Protein AF-A0A7S4H1G0-F1 (afdb_monomer_lite)

Foldseek 3Di:
DWDWDFPDDWFEAECCVCQVVDPDGQQCCPPDPVNVVVVVVVQVVCVVPTQWYWTQHPVPRDIDTDGDDPDPVNPNGIPGPDDDDQQRDDDPNRGSQRCCCPVVVDHDDD

Secondary structure (DSSP, 8-state):
-EEE--SSPPPEEEHHHHGGGSSS-HHHHTS-TTTHHHHHHHHHHHHTT-SEEEEE-TTT-SEEEEE--SSTT-TTTS-EEEE--TTT-EETTEEHHHHHHHHS------

Sequence (110 aa):
MAEITTERPLKVFDLTRLGPHLRQPVGDLMAPKATYPLTQELATEMAQHADGVEYLSRHTGKPCLALWSDKVDGDGILPTASVTPLSQYEHRGRTARQILRADCNIRIAG

Structure (mmCIF, N/CA/C/O backbone):
data_AF-A0A7S4H1G0-F1
#
_entry.id   AF-A0A7S4H1G0-F1
#
loop_
_atom_site.group_PDB
_atom_site.id
_atom_site.type_symbol
_atom_site.label_atom_id
_atom_site.label_alt_id
_atom_site.label_comp_id
_atom_site.label_asym_id
_atom_site.label_entity_id
_atom_site.label_seq_id
_atom_site.pdbx_PDB_ins_code
_atom_site.Cartn_x
_atom_site.Cartn_y
_atom_site.Cartn_z
_atom_site.occupancy
_atom_site.B_iso_or_equiv
_atom_site.auth_seq_id
_atom_site.auth_comp_id
_atom_site.auth_asym_id
_atom_site.auth_atom_id
_atom_site.pdbx_PDB_model_num
ATOM 1 N N . MET A 1 1 ? -6.187 1.112 14.925 1.00 81.06 1 MET A N 1
ATOM 2 C CA . MET A 1 1 ? -6.701 0.781 13.584 1.00 81.06 1 MET A CA 1
ATOM 3 C C . MET A 1 1 ? -7.297 2.043 13.011 1.00 81.06 1 MET A C 1
ATOM 5 O O . MET A 1 1 ? -8.016 2.710 13.744 1.00 81.06 1 MET A O 1
ATOM 9 N N . ALA A 1 2 ? -6.950 2.390 11.778 1.00 82.25 2 ALA A N 1
ATOM 10 C CA . ALA A 1 2 ? -7.584 3.494 11.073 1.00 82.25 2 ALA A CA 1
ATOM 11 C C . ALA A 1 2 ? -8.480 2.908 9.985 1.00 82.25 2 ALA A C 1
ATOM 13 O O . ALA A 1 2 ? -8.053 2.013 9.252 1.00 82.25 2 ALA A O 1
ATOM 14 N N . GLU A 1 3 ? -9.706 3.397 9.909 1.00 82.94 3 GLU A N 1
ATOM 15 C CA . GLU A 1 3 ? -10.562 3.198 8.751 1.00 82.94 3 GLU A CA 1
ATOM 16 C C . GLU A 1 3 ? -10.444 4.444 7.886 1.00 82.94 3 GLU A C 1
ATOM 18 O O . GLU A 1 3 ? -10.527 5.569 8.379 1.00 82.94 3 GLU A O 1
ATOM 23 N N . ILE A 1 4 ? -10.210 4.233 6.600 1.00 83.94 4 ILE A N 1
ATOM 24 C CA . ILE A 1 4 ? -10.042 5.289 5.608 1.00 83.94 4 ILE A CA 1
ATOM 25 C C . ILE A 1 4 ? -11.135 5.150 4.559 1.00 83.94 4 ILE A C 1
ATOM 27 O O . ILE A 1 4 ? -11.534 4.039 4.203 1.00 83.94 4 ILE A O 1
ATOM 31 N N . THR A 1 5 ? -11.605 6.279 4.053 1.00 84.06 5 THR A N 1
ATOM 32 C CA . THR A 1 5 ? -12.572 6.336 2.953 1.00 84.06 5 THR A CA 1
ATOM 33 C C . THR A 1 5 ? -12.004 7.176 1.830 1.00 84.06 5 THR A C 1
ATOM 35 O O . THR A 1 5 ? -11.262 8.116 2.079 1.00 84.06 5 THR A O 1
ATOM 38 N N . THR A 1 6 ? -12.354 6.858 0.590 1.00 84.56 6 THR A N 1
ATOM 39 C CA . THR A 1 6 ? -11.942 7.650 -0.571 1.00 84.56 6 THR A CA 1
ATOM 40 C C . THR A 1 6 ? -12.913 8.812 -0.782 1.00 84.56 6 THR A C 1
ATOM 42 O O . THR A 1 6 ? -14.115 8.575 -0.894 1.00 84.56 6 THR A O 1
ATOM 45 N N . GLU A 1 7 ? -12.421 10.046 -0.901 1.00 82.31 7 GLU A N 1
ATOM 46 C CA . GLU A 1 7 ? -13.268 11.222 -1.213 1.00 82.31 7 GLU A CA 1
ATOM 47 C C . GLU A 1 7 ? -13.789 11.216 -2.650 1.00 82.31 7 GLU A C 1
ATOM 49 O O . GLU A 1 7 ? -14.810 11.822 -2.969 1.00 82.31 7 GLU A O 1
ATOM 54 N N . ARG A 1 8 ? -13.074 10.515 -3.528 1.00 86.69 8 ARG A N 1
ATOM 55 C CA . ARG A 1 8 ? -13.368 10.380 -4.952 1.00 86.69 8 ARG A CA 1
ATOM 56 C C . ARG A 1 8 ? -12.928 9.005 -5.453 1.00 86.69 8 ARG A C 1
ATOM 58 O O . ARG A 1 8 ? -12.106 8.363 -4.800 1.00 86.69 8 ARG A O 1
ATOM 65 N N . PRO A 1 9 ? -13.406 8.558 -6.626 1.00 89.69 9 PRO A N 1
ATOM 66 C CA . PRO A 1 9 ? -12.838 7.389 -7.284 1.00 89.69 9 PRO A CA 1
ATOM 67 C C . PRO A 1 9 ? -11.325 7.551 -7.482 1.00 89.69 9 PRO A C 1
ATOM 69 O O . PRO A 1 9 ? -10.862 8.610 -7.919 1.00 89.69 9 PRO A O 1
ATOM 72 N N . LEU A 1 10 ? -10.576 6.496 -7.160 1.00 90.44 10 LEU A N 1
ATOM 73 C CA . LEU A 1 10 ? -9.130 6.438 -7.349 1.00 90.44 10 LEU A CA 1
ATOM 74 C C . LEU A 1 10 ? -8.804 5.680 -8.634 1.00 90.44 10 LEU A C 1
ATOM 76 O O . LEU A 1 10 ? -9.323 4.589 -8.878 1.00 90.44 10 LEU A O 1
ATOM 80 N N . LYS A 1 11 ? -7.916 6.246 -9.443 1.00 93.81 11 LYS A N 1
ATOM 81 C CA . LYS A 1 11 ? -7.316 5.577 -10.591 1.00 93.81 11 LYS A CA 1
ATOM 82 C C . LYS A 1 11 ? -5.978 5.001 -10.159 1.00 93.81 11 LYS A C 1
ATOM 84 O O . LYS A 1 11 ? -5.127 5.735 -9.682 1.00 93.81 11 LYS A O 1
ATOM 89 N N . VAL A 1 12 ? -5.763 3.706 -10.351 1.00 94.00 12 VAL A N 1
ATOM 90 C CA . VAL A 1 12 ? -4.507 3.047 -9.970 1.00 94.00 12 VAL A CA 1
ATOM 91 C C . VAL A 1 12 ? -3.959 2.230 -11.127 1.00 94.00 12 VAL A C 1
ATOM 93 O O . VAL A 1 12 ? -4.724 1.673 -11.917 1.00 94.00 12 VAL A O 1
ATOM 96 N N . PHE A 1 13 ? -2.635 2.159 -11.239 1.00 93.50 13 PHE A N 1
ATOM 97 C CA . PHE A 1 13 ? -1.990 1.227 -12.159 1.00 93.50 13 PHE A CA 1
ATOM 98 C C . PHE A 1 13 ? -1.827 -0.142 -11.509 1.00 93.50 13 PHE A C 1
ATOM 100 O O . PHE A 1 13 ? -1.318 -0.257 -10.399 1.00 93.50 13 PHE A O 1
ATOM 107 N N . ASP A 1 14 ? -2.195 -1.186 -12.240 1.00 91.88 14 ASP A N 1
ATOM 108 C CA . ASP A 1 14 ? -1.877 -2.566 -11.889 1.00 91.88 14 ASP A CA 1
ATOM 109 C C . ASP A 1 14 ? -0.445 -2.881 -12.350 1.00 91.88 14 ASP A C 1
ATOM 111 O O . ASP A 1 14 ? -0.190 -3.103 -13.540 1.00 91.88 14 ASP A O 1
ATOM 115 N N . LEU A 1 15 ? 0.508 -2.895 -11.410 1.00 89.44 15 LEU A N 1
ATOM 116 C CA . LEU A 1 15 ? 1.915 -3.144 -11.730 1.00 89.44 15 LEU A CA 1
ATOM 117 C C . LEU A 1 15 ? 2.166 -4.565 -12.232 1.00 89.44 15 LEU A C 1
ATOM 119 O O . LEU A 1 15 ? 3.162 -4.789 -12.921 1.00 89.44 15 LEU A O 1
ATOM 123 N N . THR A 1 16 ? 1.273 -5.522 -11.966 1.00 86.38 16 THR A N 1
ATOM 12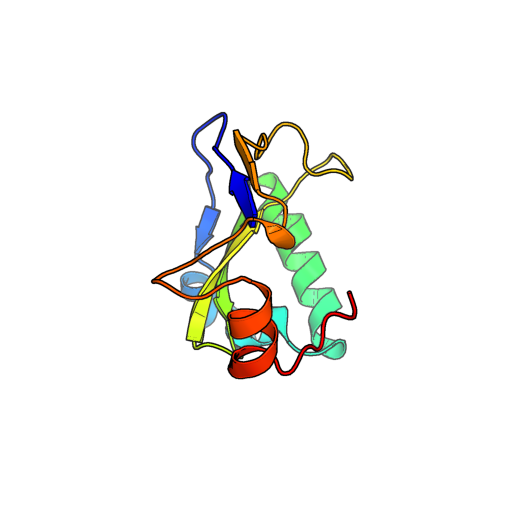4 C CA . THR A 1 16 ? 1.433 -6.884 -12.494 1.00 86.38 16 THR A CA 1
ATOM 125 C C . THR A 1 16 ? 1.358 -6.906 -14.020 1.00 86.38 16 THR A C 1
ATOM 127 O O . THR A 1 16 ? 2.074 -7.677 -14.660 1.00 86.38 16 THR A O 1
ATOM 130 N N . ARG A 1 17 ? 0.595 -5.980 -14.617 1.00 88.94 17 ARG A N 1
ATOM 131 C CA . ARG A 1 17 ? 0.503 -5.800 -16.075 1.00 88.94 17 ARG A CA 1
ATOM 132 C C . ARG A 1 17 ? 1.737 -5.154 -16.686 1.00 88.94 17 ARG A C 1
ATOM 134 O O . ARG A 1 17 ? 1.992 -5.361 -17.867 1.00 88.94 17 ARG A O 1
ATOM 141 N N . LEU A 1 18 ? 2.509 -4.399 -15.904 1.00 83.19 18 LEU A N 1
ATOM 142 C CA . LEU A 1 18 ? 3.778 -3.831 -1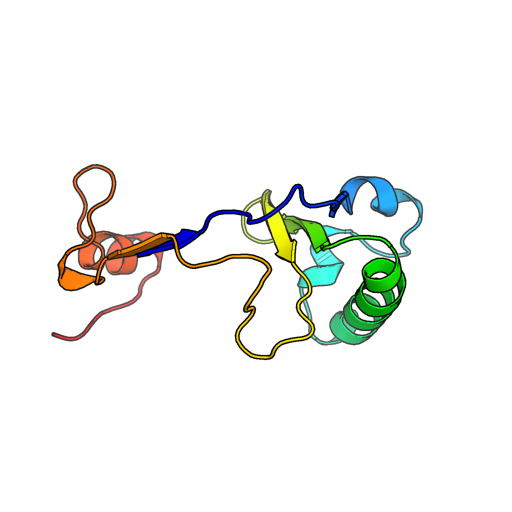6.363 1.00 83.19 18 LEU A CA 1
ATOM 143 C C . LEU A 1 18 ? 4.917 -4.852 -16.320 1.00 83.19 18 LEU A C 1
ATOM 145 O O . LEU A 1 18 ? 5.910 -4.670 -17.017 1.00 83.19 18 LEU A O 1
ATOM 149 N N . GLY A 1 19 ? 4.765 -5.945 -15.565 1.00 83.19 19 GLY A N 1
ATOM 150 C CA . GLY A 1 19 ? 5.782 -6.986 -15.390 1.00 83.19 19 GLY A CA 1
ATOM 151 C C . GLY A 1 19 ? 6.502 -7.430 -16.671 1.00 83.19 19 GLY A C 1
ATOM 152 O O . GLY A 1 19 ? 7.730 -7.425 -16.667 1.00 83.19 19 GL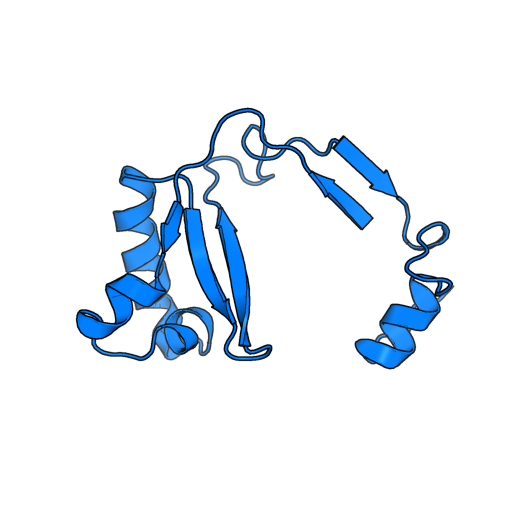Y A O 1
ATOM 153 N N . PRO A 1 20 ? 5.802 -7.740 -17.782 1.00 85.56 20 PRO A N 1
ATOM 154 C CA . PRO A 1 20 ? 6.441 -8.134 -19.044 1.00 85.56 20 PRO A CA 1
ATOM 155 C C . PRO A 1 20 ? 7.348 -7.065 -19.674 1.00 85.56 20 PRO A C 1
ATOM 157 O O . PRO A 1 20 ? 8.202 -7.388 -20.496 1.00 85.56 20 PRO A O 1
ATOM 160 N N . HIS A 1 21 ? 7.152 -5.796 -19.318 1.00 86.12 21 HIS A N 1
ATOM 161 C CA . HIS A 1 21 ? 7.887 -4.651 -19.857 1.00 86.12 21 HIS A CA 1
ATOM 162 C C . HIS A 1 21 ? 8.997 -4.167 -18.922 1.00 86.12 21 HIS A C 1
ATOM 164 O O . HIS A 1 21 ? 9.841 -3.360 -19.315 1.00 86.12 21 HIS A O 1
ATOM 170 N N . LEU A 1 22 ? 9.013 -4.659 -17.685 1.00 81.69 22 LEU A N 1
ATOM 171 C CA . LEU A 1 22 ? 10.028 -4.326 -16.705 1.00 81.69 22 LEU A CA 1
ATOM 172 C C . LEU A 1 22 ? 11.216 -5.275 -16.843 1.00 81.69 22 LEU A C 1
ATOM 174 O O . LEU A 1 22 ? 11.074 -6.478 -17.040 1.00 81.69 22 LEU A O 1
ATOM 178 N N . ARG A 1 23 ? 12.424 -4.741 -16.660 1.00 83.06 23 ARG A N 1
ATOM 179 C CA . ARG A 1 23 ? 13.664 -5.540 -16.646 1.00 83.06 23 ARG A CA 1
ATOM 180 C C . ARG A 1 23 ? 13.851 -6.341 -15.349 1.00 83.06 23 ARG A C 1
ATOM 182 O O . ARG A 1 23 ? 14.933 -6.864 -15.107 1.00 83.06 23 ARG A O 1
ATOM 189 N N . GLN A 1 24 ? 12.826 -6.399 -14.501 1.00 82.00 24 GLN A N 1
ATOM 190 C CA . GLN A 1 24 ? 12.868 -7.026 -13.188 1.00 82.00 24 GLN A CA 1
ATOM 191 C C . GLN A 1 24 ? 11.481 -7.488 -12.722 1.00 82.00 24 GLN A C 1
ATOM 193 O O . GLN A 1 24 ? 10.474 -6.942 -13.181 1.00 82.00 24 GLN A O 1
ATOM 198 N N . PRO A 1 25 ? 11.408 -8.446 -11.779 1.00 83.56 25 PRO A N 1
ATOM 199 C CA . PRO A 1 25 ? 10.142 -8.879 -11.201 1.00 83.56 25 PRO A CA 1
ATOM 200 C C . PRO A 1 25 ? 9.400 -7.730 -10.506 1.00 83.56 25 PRO A C 1
ATOM 202 O O . PRO A 1 25 ? 9.989 -6.957 -9.756 1.00 83.56 25 PRO A O 1
ATOM 205 N N . VAL A 1 26 ? 8.079 -7.662 -10.682 1.00 80.31 26 VAL A N 1
ATOM 206 C CA . VAL A 1 26 ? 7.222 -6.631 -10.059 1.00 80.31 26 VAL A CA 1
ATOM 207 C C . VAL A 1 26 ? 7.339 -6.638 -8.534 1.00 80.31 26 VAL A C 1
ATOM 209 O O . VAL A 1 26 ? 7.424 -5.582 -7.915 1.00 80.31 26 VAL A O 1
ATOM 212 N N . GLY A 1 27 ? 7.412 -7.824 -7.921 1.00 76.69 27 GLY A N 1
ATOM 213 C CA . GLY A 1 27 ? 7.607 -7.957 -6.473 1.00 76.69 27 GLY A CA 1
ATOM 214 C C . GLY A 1 27 ? 8.945 -7.394 -5.973 1.00 76.69 27 GLY A C 1
ATOM 215 O O . GLY A 1 27 ? 9.088 -7.130 -4.780 1.00 76.69 27 GLY A O 1
ATOM 216 N N . ASP A 1 28 ? 9.908 -7.171 -6.871 1.00 80.31 28 ASP A N 1
ATOM 217 C CA . ASP A 1 28 ? 11.245 -6.683 -6.536 1.00 80.31 28 ASP A CA 1
ATOM 218 C C . ASP A 1 28 ? 11.338 -5.158 -6.595 1.00 80.31 28 ASP A C 1
ATOM 220 O O . ASP A 1 28 ? 12.227 -4.588 -5.960 1.00 80.31 28 ASP A O 1
ATOM 224 N N . LEU A 1 29 ? 10.370 -4.495 -7.245 1.00 78.00 29 LEU A N 1
ATOM 225 C CA . LEU A 1 29 ? 10.221 -3.036 -7.215 1.00 78.00 29 LEU A CA 1
ATOM 226 C C . LEU A 1 29 ? 10.106 -2.525 -5.774 1.00 78.00 29 LEU A C 1
ATOM 228 O O . LEU A 1 29 ? 10.647 -1.483 -5.427 1.00 78.00 29 LEU A O 1
ATOM 232 N N . MET A 1 30 ? 9.450 -3.274 -4.893 1.00 76.31 30 MET A N 1
ATOM 233 C CA . MET A 1 30 ? 9.199 -2.829 -3.519 1.00 76.31 30 MET A CA 1
ATOM 234 C C . MET A 1 30 ? 10.155 -3.462 -2.497 1.00 76.31 30 MET A C 1
ATOM 236 O O . MET A 1 30 ? 9.879 -3.398 -1.302 1.00 76.31 30 MET A O 1
ATOM 240 N N . ALA A 1 31 ? 11.246 -4.107 -2.942 1.00 70.81 31 ALA A N 1
ATOM 241 C CA . ALA A 1 31 ? 12.088 -4.942 -2.081 1.00 70.81 31 ALA A CA 1
ATOM 242 C C . ALA A 1 31 ? 13.460 -4.309 -1.692 1.00 70.81 31 ALA A C 1
ATOM 244 O O . ALA A 1 31 ? 13.488 -3.610 -0.682 1.00 70.81 31 ALA A O 1
ATOM 245 N N . PRO A 1 32 ? 14.629 -4.515 -2.335 1.00 67.44 32 PRO A N 1
ATOM 246 C CA . PRO A 1 32 ? 15.902 -4.001 -1.792 1.00 67.44 32 PRO A CA 1
ATOM 247 C C . PRO A 1 32 ? 16.208 -2.529 -2.126 1.00 67.44 32 PRO A C 1
ATOM 249 O O . PRO A 1 32 ? 15.798 -2.000 -3.157 1.00 67.44 32 PRO A O 1
ATOM 252 N N . LYS A 1 33 ? 17.082 -1.901 -1.320 1.00 68.00 33 LYS A N 1
ATOM 253 C CA . LYS A 1 33 ? 17.587 -0.521 -1.517 1.00 68.00 33 LYS A CA 1
ATOM 254 C C . LYS A 1 33 ? 18.209 -0.280 -2.902 1.00 68.00 33 LYS A C 1
ATOM 256 O O . LYS A 1 33 ? 18.144 0.834 -3.406 1.00 68.00 33 LYS A O 1
ATOM 261 N N . ALA A 1 34 ? 18.792 -1.314 -3.511 1.00 71.44 34 ALA A N 1
ATOM 262 C CA . ALA A 1 34 ? 19.382 -1.243 -4.850 1.00 71.44 34 ALA A CA 1
ATOM 263 C C . ALA A 1 34 ? 18.342 -0.977 -5.953 1.00 71.44 34 ALA A C 1
ATOM 265 O O . ALA A 1 34 ? 18.666 -0.366 -6.965 1.00 71.44 34 ALA A O 1
ATOM 266 N N . THR A 1 35 ? 17.097 -1.404 -5.739 1.00 76.44 35 THR A N 1
ATOM 267 C CA . THR A 1 35 ? 16.000 -1.276 -6.704 1.00 76.44 35 THR A CA 1
ATOM 268 C C . THR A 1 35 ? 15.189 0.001 -6.509 1.00 76.44 35 THR A C 1
ATOM 270 O O . THR A 1 35 ? 14.521 0.473 -7.425 1.00 76.44 35 THR A O 1
ATOM 273 N N . TYR A 1 36 ? 15.285 0.590 -5.317 1.00 79.56 36 TYR A N 1
ATOM 274 C CA . TYR A 1 36 ? 14.496 1.744 -4.907 1.00 79.56 36 TYR A CA 1
ATOM 275 C C . TYR A 1 36 ? 14.591 2.960 -5.847 1.00 79.56 36 TYR A C 1
ATOM 277 O O . TYR A 1 36 ? 13.554 3.579 -6.069 1.00 79.56 36 TYR A O 1
ATOM 285 N N . PRO A 1 37 ? 15.750 3.303 -6.456 1.00 86.19 37 PRO A N 1
ATOM 286 C CA . PRO A 1 37 ? 15.812 4.400 -7.424 1.00 86.19 37 PRO A CA 1
ATOM 287 C C . PRO A 1 37 ? 14.885 4.199 -8.628 1.00 86.19 37 PRO A C 1
ATOM 289 O O . PRO A 1 37 ? 14.145 5.110 -8.979 1.00 86.19 37 PRO A O 1
ATOM 292 N N . LEU A 1 38 ? 14.861 2.992 -9.202 1.00 84.88 38 LEU A N 1
ATOM 293 C CA . LEU A 1 38 ? 13.982 2.658 -10.327 1.00 84.88 38 LEU A CA 1
ATOM 294 C C . LEU A 1 38 ? 12.506 2.682 -9.908 1.00 84.88 38 LEU A C 1
ATOM 296 O O . LEU A 1 38 ? 11.642 3.105 -10.668 1.00 84.88 38 LEU A O 1
ATOM 300 N N . THR A 1 39 ? 12.205 2.266 -8.682 1.00 87.19 39 THR A N 1
ATOM 301 C CA . THR A 1 39 ? 10.848 2.339 -8.127 1.00 87.19 39 THR A CA 1
ATOM 302 C C . THR A 1 39 ? 10.374 3.776 -7.967 1.00 87.19 39 THR A C 1
ATOM 304 O O . THR A 1 39 ? 9.225 4.070 -8.282 1.00 87.19 39 THR A O 1
ATOM 307 N N . GLN A 1 40 ? 11.252 4.668 -7.504 1.00 87.31 40 GLN A N 1
ATOM 308 C CA . GLN A 1 40 ? 10.950 6.093 -7.384 1.00 87.31 40 GLN A CA 1
ATOM 309 C C . GLN A 1 40 ? 10.776 6.744 -8.757 1.00 87.31 40 GLN A C 1
ATOM 311 O O . GLN A 1 40 ? 9.792 7.442 -8.956 1.00 87.31 40 GLN A O 1
ATOM 316 N N . GLU A 1 41 ? 11.656 6.453 -9.718 1.00 89.38 41 GLU A N 1
ATOM 317 C CA . GLU A 1 41 ? 11.534 6.939 -11.099 1.00 89.38 41 GLU A CA 1
ATOM 318 C C . GLU A 1 41 ? 10.201 6.512 -11.728 1.00 89.38 41 GLU A C 1
ATOM 320 O O . GLU A 1 41 ? 9.440 7.345 -12.217 1.00 89.38 41 GLU A O 1
ATOM 325 N N . LEU A 1 42 ? 9.862 5.222 -11.629 1.00 88.12 42 LEU A N 1
ATOM 326 C CA . LEU A 1 42 ? 8.594 4.704 -12.134 1.00 88.12 42 LEU A CA 1
ATOM 327 C C . LEU A 1 42 ? 7.404 5.382 -11.437 1.00 88.12 42 LEU A C 1
ATOM 329 O O . LEU A 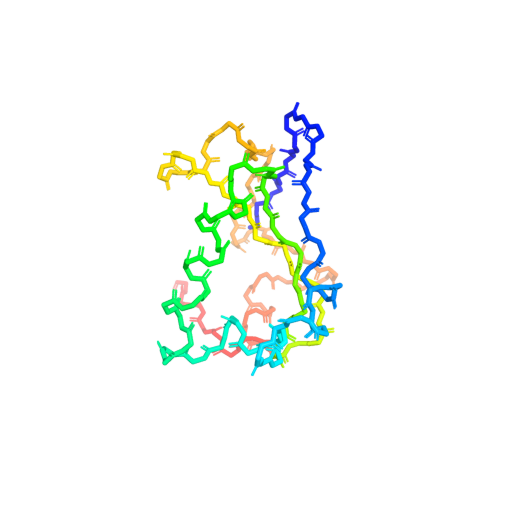1 42 ? 6.443 5.764 -12.100 1.00 88.12 42 LEU A O 1
ATOM 333 N N . ALA A 1 43 ? 7.461 5.554 -10.112 1.00 89.19 43 ALA A N 1
ATOM 334 C CA . ALA A 1 43 ? 6.419 6.239 -9.352 1.00 89.19 43 ALA A CA 1
ATOM 335 C C . ALA A 1 43 ? 6.251 7.705 -9.782 1.00 89.19 43 ALA A C 1
ATOM 337 O O . ALA A 1 43 ? 5.115 8.142 -9.935 1.00 89.19 43 ALA A O 1
ATOM 338 N N . THR A 1 44 ? 7.342 8.438 -10.027 1.00 90.75 44 THR A N 1
ATOM 339 C CA . THR A 1 44 ? 7.305 9.826 -10.514 1.00 90.75 44 THR A CA 1
ATOM 340 C C . THR A 1 44 ? 6.627 9.937 -11.877 1.00 90.75 44 THR A C 1
ATOM 342 O O . THR A 1 44 ? 5.789 10.815 -12.073 1.00 90.75 44 THR A O 1
ATOM 345 N N . GLU A 1 45 ? 6.934 9.034 -12.809 1.00 91.44 45 GLU A N 1
ATOM 346 C CA . GLU A 1 45 ? 6.289 9.032 -14.127 1.00 91.44 45 GLU A CA 1
ATOM 347 C C . GLU A 1 45 ? 4.803 8.662 -14.035 1.00 91.44 45 GLU A C 1
ATOM 349 O O . GLU A 1 45 ? 3.939 9.325 -14.608 1.00 91.44 45 GLU A O 1
ATOM 354 N N . MET A 1 46 ? 4.462 7.631 -13.258 1.00 91.56 46 MET A N 1
ATOM 355 C CA . MET A 1 46 ? 3.073 7.179 -13.137 1.00 91.56 46 MET A CA 1
ATOM 356 C C . MET A 1 46 ? 2.178 8.146 -12.350 1.00 91.56 46 MET A C 1
ATOM 358 O O . MET A 1 46 ? 0.982 8.225 -12.647 1.00 91.56 46 MET A O 1
ATOM 362 N N . ALA A 1 47 ? 2.733 8.896 -11.391 1.00 91.56 47 ALA A N 1
ATOM 363 C CA . ALA A 1 47 ? 1.994 9.871 -10.584 1.00 91.56 47 ALA A CA 1
ATOM 364 C C . ALA A 1 47 ? 1.353 10.988 -11.418 1.00 91.56 47 ALA A C 1
ATOM 366 O O . ALA A 1 47 ? 0.362 11.583 -11.009 1.00 91.56 47 ALA A O 1
ATOM 367 N N . GLN A 1 48 ? 1.847 11.224 -12.634 1.00 91.44 48 GLN A N 1
ATOM 368 C CA . GLN A 1 48 ? 1.255 12.178 -13.574 1.00 91.44 48 GLN A CA 1
ATOM 369 C C . GLN A 1 48 ? -0.072 11.682 -14.183 1.00 91.44 48 GLN A C 1
ATOM 371 O O . GLN A 1 48 ? -0.775 12.437 -14.858 1.00 91.44 48 GLN A O 1
ATOM 376 N N . HIS A 1 49 ? -0.417 10.402 -14.006 1.00 93.75 49 HIS A N 1
ATOM 377 C CA . HIS A 1 49 ? -1.485 9.742 -14.763 1.00 93.75 49 HIS A CA 1
ATOM 378 C C . HIS A 1 49 ? -2.498 8.960 -13.919 1.00 93.75 49 HIS A C 1
ATOM 380 O O . HIS A 1 49 ? -3.525 8.523 -14.462 1.00 93.75 49 HIS A O 1
ATOM 386 N N . ALA A 1 50 ? -2.219 8.750 -12.636 1.00 93.19 50 ALA A N 1
ATOM 387 C CA . ALA A 1 50 ? -3.037 7.982 -11.706 1.00 93.19 50 ALA A CA 1
ATOM 388 C C . ALA A 1 50 ? -2.817 8.487 -10.265 1.00 93.19 50 ALA A C 1
ATOM 390 O O . ALA A 1 50 ? -1.959 9.325 -10.025 1.00 93.19 50 ALA A O 1
ATOM 391 N N . ASP A 1 51 ? -3.571 7.943 -9.316 1.00 91.50 51 ASP A N 1
ATOM 392 C CA . ASP A 1 51 ? -3.513 8.247 -7.880 1.00 91.50 51 ASP A CA 1
ATOM 393 C C . ASP A 1 51 ? -2.656 7.251 -7.091 1.00 91.50 51 ASP A C 1
ATOM 395 O O . ASP A 1 51 ? -2.345 7.466 -5.920 1.00 91.50 51 ASP A O 1
ATOM 399 N N . GLY A 1 52 ? -2.284 6.135 -7.715 1.00 92.50 52 GLY A N 1
ATOM 400 C CA . GLY A 1 52 ? -1.383 5.174 -7.110 1.00 92.50 52 GLY A CA 1
ATOM 401 C C . GLY A 1 52 ? -1.115 3.946 -7.959 1.00 92.50 52 GLY A C 1
ATOM 402 O O . GLY A 1 52 ? -1.412 3.881 -9.158 1.00 92.50 52 GLY A O 1
ATOM 403 N N . VAL A 1 53 ? -0.586 2.934 -7.283 1.00 92.56 53 VAL A N 1
ATOM 404 C CA . VAL A 1 53 ? -0.297 1.616 -7.835 1.00 92.56 53 VAL A CA 1
ATOM 405 C C . VAL A 1 53 ? -0.829 0.508 -6.949 1.00 92.56 53 VAL A C 1
ATOM 407 O O . VAL A 1 53 ? -0.682 0.532 -5.726 1.00 92.56 53 VAL A O 1
ATOM 410 N N . GLU A 1 54 ? -1.368 -0.515 -7.594 1.00 92.75 54 GLU A N 1
ATOM 411 C CA . GLU A 1 54 ? -1.524 -1.833 -7.006 1.00 92.75 54 GLU A CA 1
ATOM 412 C C . GLU A 1 54 ? -0.313 -2.699 -7.374 1.00 92.75 54 GLU A C 1
ATOM 414 O O . GLU A 1 54 ? 0.129 -2.734 -8.525 1.00 92.75 54 GLU A O 1
ATOM 419 N N . TYR A 1 55 ? 0.246 -3.398 -6.390 1.00 88.12 55 TYR A N 1
ATOM 420 C CA . TYR A 1 55 ? 1.395 -4.280 -6.570 1.00 88.12 55 TYR A CA 1
ATOM 421 C C . TYR A 1 55 ? 1.273 -5.544 -5.733 1.00 88.12 55 TYR A C 1
ATOM 423 O O . TYR A 1 55 ? 0.585 -5.580 -4.717 1.00 88.12 55 TYR A O 1
ATOM 431 N N . LEU A 1 56 ? 1.984 -6.596 -6.133 1.00 86.88 56 LEU A N 1
ATOM 432 C CA . LEU A 1 56 ? 2.034 -7.835 -5.367 1.00 86.88 56 LEU A CA 1
ATOM 433 C C . LEU A 1 56 ? 3.152 -7.770 -4.322 1.00 86.88 56 LEU A C 1
ATOM 435 O O . LEU A 1 56 ? 4.325 -7.605 -4.663 1.00 86.88 56 LEU A O 1
ATOM 439 N N . SER A 1 57 ? 2.810 -7.941 -3.046 1.00 83.38 57 SER A N 1
ATOM 440 C CA . SER A 1 57 ? 3.804 -8.020 -1.975 1.00 83.38 57 SER A CA 1
ATOM 441 C C . SER A 1 57 ? 4.690 -9.252 -2.142 1.00 83.38 57 SER A C 1
ATOM 443 O O . SER A 1 57 ? 4.201 -10.379 -2.098 1.00 83.38 57 SER A O 1
ATOM 445 N N . ARG A 1 58 ? 6.012 -9.062 -2.214 1.00 82.25 58 ARG A N 1
ATOM 446 C CA . ARG A 1 58 ? 6.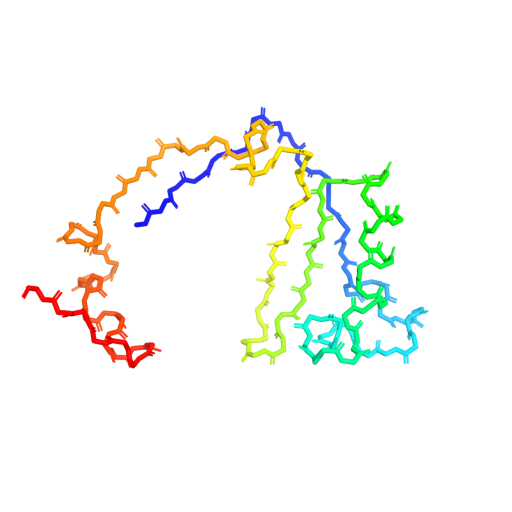972 -10.180 -2.201 1.00 82.25 58 ARG A CA 1
ATOM 447 C C . ARG A 1 58 ? 6.920 -10.995 -0.906 1.00 82.25 58 ARG A C 1
ATOM 449 O O . ARG A 1 58 ? 7.177 -12.192 -0.929 1.00 82.25 58 ARG A O 1
ATOM 456 N N . HIS A 1 59 ? 6.593 -10.354 0.217 1.00 81.62 59 HIS A N 1
ATOM 457 C CA . HIS A 1 59 ? 6.583 -11.000 1.531 1.00 81.62 59 HIS A CA 1
ATOM 458 C C . HIS A 1 59 ? 5.320 -11.817 1.786 1.00 81.62 59 HIS A C 1
ATOM 460 O O . HIS A 1 59 ? 5.391 -12.867 2.416 1.00 81.62 59 HIS A O 1
ATOM 466 N N . THR A 1 60 ? 4.164 -11.327 1.333 1.00 84.12 60 THR A N 1
ATOM 467 C CA . THR A 1 60 ? 2.872 -11.954 1.653 1.00 84.12 60 THR A CA 1
ATOM 468 C C . THR A 1 60 ? 2.180 -12.585 0.451 1.00 84.12 60 THR A C 1
ATOM 470 O O . THR A 1 60 ? 1.219 -13.326 0.641 1.00 84.12 60 THR A O 1
ATOM 473 N N . GLY A 1 61 ? 2.623 -12.286 -0.775 1.00 84.19 61 GLY A N 1
ATOM 474 C CA . GLY A 1 61 ? 1.946 -12.689 -2.009 1.00 84.19 61 GLY A CA 1
ATOM 475 C C . GLY A 1 61 ? 0.559 -12.065 -2.180 1.00 84.19 61 GLY A C 1
ATOM 476 O O . GLY A 1 61 ? -0.217 -12.535 -3.004 1.00 84.19 61 GLY A O 1
ATOM 477 N N . LYS A 1 62 ? 0.213 -11.046 -1.383 1.00 87.50 62 LYS A N 1
ATOM 478 C CA . LYS A 1 62 ? -1.086 -10.365 -1.433 1.00 87.50 62 LYS A CA 1
ATOM 479 C C . LYS A 1 62 ? -0.984 -9.041 -2.190 1.00 87.50 62 LYS A C 1
ATOM 481 O O . LYS A 1 62 ? 0.087 -8.425 -2.154 1.00 87.50 62 LYS A O 1
ATOM 486 N N . PRO A 1 63 ? -2.073 -8.590 -2.838 1.00 88.44 63 PRO A N 1
ATOM 487 C CA . PRO A 1 63 ? -2.144 -7.249 -3.396 1.00 88.44 63 PRO A CA 1
ATOM 488 C C . PRO A 1 63 ? -1.943 -6.192 -2.310 1.00 88.44 63 PRO A C 1
ATOM 490 O O . PRO A 1 63 ? -2.447 -6.308 -1.189 1.00 88.44 63 PRO A O 1
ATOM 493 N N . CYS A 1 64 ? -1.186 -5.166 -2.653 1.00 89.38 64 CYS A N 1
ATOM 494 C CA . CYS A 1 64 ? -0.935 -3.989 -1.849 1.00 89.38 64 CYS A CA 1
ATOM 495 C C . CYS A 1 64 ? -1.236 -2.756 -2.688 1.00 89.38 64 CYS A C 1
ATOM 497 O O . CYS A 1 64 ? -0.940 -2.722 -3.879 1.00 89.38 64 CYS A O 1
ATOM 499 N N . LEU A 1 65 ? -1.783 -1.737 -2.037 1.00 90.12 65 LEU A N 1
ATOM 500 C CA . LEU A 1 65 ? -2.078 -0.450 -2.640 1.00 90.12 65 LEU A CA 1
ATOM 501 C C . LEU A 1 65 ? -1.107 0.590 -2.078 1.00 90.12 65 LEU A C 1
ATOM 503 O O . LEU A 1 65 ? -0.976 0.719 -0.860 1.00 90.12 65 LEU A O 1
ATOM 507 N N . ALA A 1 66 ? -0.434 1.321 -2.959 1.00 88.44 66 ALA A N 1
ATOM 508 C CA . ALA A 1 66 ? 0.319 2.520 -2.619 1.00 88.44 66 ALA A CA 1
ATOM 509 C C . ALA A 1 66 ? -0.314 3.707 -3.344 1.00 88.44 66 ALA A C 1
ATOM 511 O O . ALA A 1 66 ? -0.509 3.647 -4.554 1.00 88.44 66 ALA A O 1
ATOM 512 N N . LEU A 1 67 ? -0.637 4.764 -2.605 1.00 89.31 67 LEU A N 1
ATOM 513 C CA . LEU A 1 67 ? -1.240 5.981 -3.143 1.00 89.31 67 LEU A CA 1
ATOM 514 C C . LEU A 1 67 ? -0.243 7.131 -3.035 1.00 89.31 67 LEU A C 1
ATOM 516 O O . LEU A 1 67 ? 0.479 7.234 -2.041 1.00 89.31 67 LEU A O 1
ATOM 520 N N . TRP A 1 68 ? -0.196 7.970 -4.061 1.00 87.06 68 TRP A N 1
ATOM 521 C CA . TRP A 1 68 ? 0.622 9.180 -4.073 1.00 87.06 68 TRP A CA 1
ATOM 522 C C . TRP A 1 68 ? -0.144 10.316 -3.434 1.00 87.06 68 TRP A C 1
ATOM 524 O O . TRP A 1 68 ? -1.333 10.429 -3.675 1.00 87.06 68 TRP A O 1
ATOM 534 N N . SER A 1 69 ? 0.537 11.163 -2.667 1.00 82.62 69 SER A N 1
ATOM 535 C CA . SER A 1 69 ? -0.023 12.387 -2.102 1.00 82.62 69 SER A CA 1
ATOM 536 C C . SER A 1 69 ? 0.992 13.510 -2.220 1.00 82.62 69 SER A C 1
ATOM 538 O O . SER A 1 69 ? 2.153 13.330 -1.853 1.00 82.62 69 SER A O 1
ATOM 540 N N . ASP A 1 70 ? 0.535 14.678 -2.663 1.00 77.75 70 ASP A N 1
ATOM 541 C CA . ASP A 1 70 ? 1.340 15.904 -2.654 1.00 77.75 70 ASP A CA 1
ATOM 542 C C . ASP A 1 70 ? 1.465 16.494 -1.241 1.00 77.75 70 ASP A C 1
ATOM 544 O O . ASP A 1 70 ? 2.358 17.295 -0.959 1.00 77.75 70 ASP A O 1
ATOM 548 N N . LYS A 1 71 ? 0.573 16.092 -0.328 1.00 79.94 71 LYS A N 1
ATOM 549 C CA . LYS A 1 71 ? 0.627 16.477 1.080 1.00 79.94 71 LYS A CA 1
ATOM 550 C C . LYS A 1 71 ? 1.382 15.437 1.897 1.00 79.94 71 LYS A C 1
ATOM 552 O O . LYS A 1 71 ? 1.127 14.237 1.775 1.00 79.94 71 LYS A O 1
ATOM 557 N N . VAL A 1 72 ? 2.264 15.919 2.774 1.00 74.06 72 VAL A N 1
ATOM 558 C CA . VAL A 1 72 ? 3.126 15.103 3.652 1.00 74.06 72 VAL A CA 1
ATOM 559 C C . VAL A 1 72 ? 2.317 14.182 4.571 1.00 74.06 72 VAL A C 1
ATOM 561 O O . VAL A 1 72 ? 2.767 13.088 4.898 1.00 74.06 72 VAL A O 1
ATOM 564 N N . ASP A 1 73 ? 1.127 14.612 4.978 1.00 71.44 73 ASP A N 1
ATOM 565 C CA . ASP A 1 73 ? 0.208 13.870 5.844 1.00 71.44 73 ASP A CA 1
ATOM 566 C C . ASP A 1 73 ? -0.791 12.983 5.079 1.00 71.44 73 ASP A C 1
ATOM 568 O O . ASP A 1 73 ? -1.571 12.268 5.707 1.00 71.44 73 ASP A O 1
ATOM 572 N N . GLY A 1 74 ? -0.762 12.984 3.741 1.00 69.50 74 GLY A N 1
ATOM 573 C CA . GLY A 1 74 ? -1.703 12.214 2.924 1.00 69.50 74 GLY A CA 1
ATOM 574 C C . GLY A 1 74 ? -3.094 12.845 2.778 1.00 69.50 74 GLY A C 1
ATOM 575 O O . GLY A 1 74 ? -4.004 12.185 2.269 1.00 69.50 74 GLY A O 1
ATOM 576 N N . ASP A 1 75 ? -3.287 14.082 3.248 1.00 68.75 75 ASP A N 1
ATOM 577 C CA . ASP A 1 75 ? -4.608 14.706 3.329 1.00 68.75 75 ASP A CA 1
ATOM 578 C C . ASP A 1 75 ? -5.245 14.975 1.942 1.00 68.75 75 ASP A C 1
ATOM 580 O O . ASP A 1 75 ? -4.579 15.331 0.968 1.00 68.75 75 ASP A O 1
ATOM 584 N N . GLY A 1 76 ? -6.570 14.829 1.841 1.00 64.75 76 GLY A N 1
ATOM 585 C CA . GLY A 1 76 ? -7.341 14.994 0.595 1.00 64.75 76 GLY A CA 1
ATOM 586 C C . GLY A 1 76 ? -7.347 13.795 -0.368 1.00 64.75 76 GLY A C 1
ATOM 587 O O . GLY A 1 76 ? -7.850 13.909 -1.486 1.00 64.75 76 GLY A O 1
ATOM 588 N N . ILE A 1 77 ? -6.793 12.644 0.030 1.00 70.56 77 ILE A N 1
ATOM 589 C CA . ILE A 1 77 ? -6.877 11.386 -0.746 1.00 70.56 77 ILE A CA 1
ATOM 590 C C . ILE A 1 77 ? -7.632 10.321 0.036 1.00 70.56 77 ILE A C 1
ATOM 592 O O . ILE A 1 77 ? -8.511 9.642 -0.503 1.00 70.56 77 ILE A O 1
ATOM 596 N N . LEU A 1 78 ? -7.303 10.202 1.320 1.00 77.25 78 LEU A N 1
ATOM 597 C CA . LEU A 1 78 ? -7.898 9.249 2.243 1.00 77.25 78 LEU A CA 1
ATOM 598 C C . LEU A 1 78 ? -8.183 9.936 3.581 1.00 77.25 78 LEU A C 1
ATOM 600 O O . LEU A 1 78 ? -7.390 9.798 4.518 1.00 77.25 78 LEU A O 1
ATOM 604 N N . PRO A 1 79 ? -9.298 10.671 3.715 1.00 75.88 79 PRO A N 1
ATOM 605 C CA . PRO A 1 79 ? -9.758 11.104 5.018 1.00 75.88 79 PRO A CA 1
ATOM 606 C C . PRO A 1 79 ? -9.897 9.890 5.929 1.00 75.88 79 PRO A C 1
ATOM 608 O O . PRO A 1 79 ? -10.401 8.821 5.554 1.00 75.88 79 PRO A O 1
ATOM 611 N N . THR A 1 80 ? -9.428 10.074 7.156 1.00 81.75 80 THR A N 1
ATOM 612 C CA . THR A 1 80 ? -9.606 9.083 8.207 1.00 81.75 80 THR A CA 1
ATOM 613 C C . THR A 1 80 ? -11.066 9.107 8.637 1.00 81.75 80 THR A C 1
ATOM 615 O O . THR A 1 80 ? -11.525 10.079 9.233 1.00 81.75 80 THR A O 1
ATOM 618 N N . ALA A 1 81 ? -11.797 8.040 8.332 1.00 83.88 81 ALA A N 1
ATOM 619 C CA . ALA A 1 81 ? -13.193 7.884 8.718 1.00 83.88 81 ALA A CA 1
ATOM 620 C C . ALA A 1 81 ? -13.322 7.625 10.223 1.00 83.88 81 ALA A C 1
ATOM 622 O O . ALA A 1 81 ? -14.207 8.165 10.885 1.00 83.88 81 ALA A O 1
ATOM 623 N N . SER A 1 82 ? -12.421 6.811 10.778 1.00 85.62 82 SER A N 1
ATOM 624 C CA . SER A 1 82 ? -12.381 6.529 12.209 1.00 85.62 82 SER A CA 1
ATOM 625 C C . SER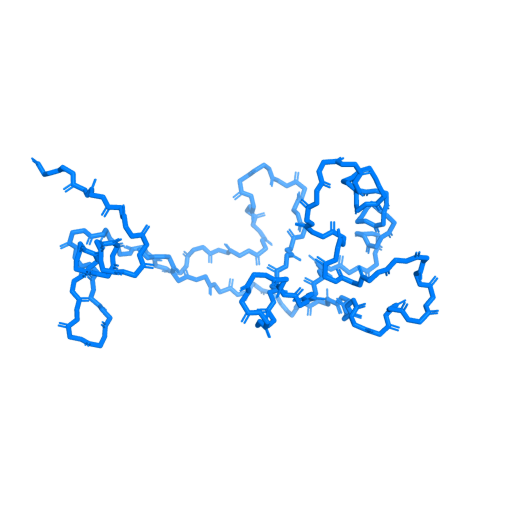 A 1 82 ? -10.984 6.087 12.653 1.00 85.62 82 SER A C 1
ATOM 627 O O . SER A 1 82 ? -10.203 5.529 11.878 1.00 85.62 82 SER A O 1
ATOM 629 N N . VAL A 1 83 ? -10.662 6.330 13.927 1.00 87.44 83 VAL A N 1
ATOM 630 C CA . VAL A 1 83 ? -9.459 5.794 14.575 1.00 87.44 83 VAL A CA 1
ATOM 631 C C . VAL A 1 83 ? -9.864 5.052 15.835 1.00 87.44 83 VAL A C 1
ATOM 633 O O . VAL A 1 83 ? -10.376 5.644 16.781 1.00 87.44 83 VAL A O 1
ATOM 636 N N . THR A 1 84 ? -9.567 3.757 15.883 1.00 90.50 84 THR A N 1
ATOM 637 C CA . THR A 1 84 ? -9.663 2.953 17.104 1.00 90.50 84 THR A CA 1
ATOM 638 C C . THR A 1 84 ? -8.283 2.852 17.757 1.00 90.50 84 THR A C 1
ATOM 640 O O . THR A 1 84 ? -7.363 2.288 17.137 1.00 90.50 84 THR A O 1
ATOM 643 N N . PRO A 1 85 ? -8.101 3.342 18.998 1.00 90.19 85 PRO A N 1
ATOM 644 C CA . PRO A 1 85 ? -6.877 3.120 19.762 1.00 90.19 85 PRO A CA 1
ATOM 645 C C . PRO A 1 85 ? -6.540 1.628 19.849 1.00 90.19 85 PRO A C 1
ATOM 647 O O . PRO A 1 85 ? -7.431 0.795 19.992 1.00 90.19 85 PRO A O 1
ATOM 650 N N . LEU A 1 86 ? -5.254 1.259 19.803 1.00 87.75 86 LEU A N 1
ATOM 651 C CA . LEU A 1 86 ? -4.855 -0.157 19.872 1.00 87.75 86 LEU A CA 1
ATOM 652 C C . LEU A 1 86 ? -5.319 -0.843 21.166 1.00 87.75 86 LEU A C 1
ATOM 654 O O . LEU A 1 86 ? -5.606 -2.035 21.148 1.00 87.75 86 LEU A O 1
ATOM 658 N N . SER A 1 87 ? -5.438 -0.100 22.268 1.00 89.12 87 SER A N 1
ATOM 659 C CA . SER A 1 87 ? -5.985 -0.601 23.536 1.00 89.12 87 SER A CA 1
ATOM 660 C C . SER A 1 87 ? -7.455 -1.022 23.449 1.00 89.12 87 SER A C 1
ATOM 662 O O . SER A 1 87 ? -7.897 -1.820 24.268 1.00 89.12 87 SER A O 1
ATOM 664 N N . GLN A 1 88 ? -8.194 -0.504 22.465 1.00 91.12 88 GLN A N 1
ATOM 665 C CA . GLN A 1 88 ? -9.621 -0.755 22.248 1.00 91.12 88 GLN A CA 1
ATOM 666 C C . GLN A 1 88 ? -9.887 -1.586 20.983 1.00 91.12 88 GLN A C 1
ATOM 668 O O . GLN A 1 88 ? -11.020 -1.984 20.737 1.00 91.12 88 GLN A O 1
ATOM 673 N N . TYR A 1 89 ? -8.865 -1.839 20.160 1.00 91.56 89 TYR A N 1
ATOM 674 C CA . TYR A 1 89 ? -9.024 -2.565 18.906 1.00 91.56 89 TYR A CA 1
ATOM 675 C C . TYR A 1 89 ? -9.086 -4.077 19.129 1.00 91.56 89 TYR A C 1
ATOM 677 O O . TYR A 1 89 ? -8.193 -4.674 19.743 1.00 91.56 89 TYR A O 1
ATOM 685 N N . GLU A 1 90 ? -10.100 -4.695 18.531 1.00 91.50 90 GLU A N 1
ATOM 686 C CA . GLU A 1 90 ? -10.293 -6.136 18.485 1.00 91.50 90 GLU A CA 1
ATOM 687 C C . GLU A 1 90 ? -10.583 -6.581 17.049 1.00 91.50 90 GLU A C 1
ATOM 689 O O . GLU A 1 90 ? -11.350 -5.949 16.324 1.00 91.50 90 GLU A O 1
ATOM 694 N N . HIS A 1 91 ? -9.976 -7.688 16.628 1.00 89.50 91 HIS A N 1
ATOM 695 C CA . HIS A 1 91 ? -10.267 -8.315 15.346 1.00 89.50 91 HIS A CA 1
ATOM 696 C C . HIS A 1 91 ? -10.446 -9.815 15.534 1.00 89.50 91 HIS A C 1
ATOM 698 O O . HIS A 1 91 ? -9.533 -10.502 15.994 1.00 89.50 91 HIS A O 1
ATOM 704 N N . ARG A 1 92 ? -11.625 -10.327 15.156 1.00 91.62 92 ARG A N 1
ATOM 705 C CA . ARG A 1 92 ? -11.980 -11.755 15.255 1.00 91.62 92 ARG A CA 1
ATOM 706 C C . ARG A 1 92 ? -11.739 -12.331 16.664 1.00 91.62 92 ARG A C 1
ATOM 708 O O . ARG A 1 92 ? -11.111 -13.379 16.796 1.00 91.62 92 ARG A O 1
ATOM 715 N N . GLY A 1 93 ? -12.184 -11.633 17.713 1.00 93.69 93 GLY A N 1
ATOM 716 C CA . GLY A 1 93 ? -12.036 -12.096 19.100 1.00 93.69 93 GLY A CA 1
ATOM 717 C C . GLY A 1 93 ? -10.648 -11.881 19.714 1.00 93.69 93 GLY A C 1
ATOM 718 O O . GLY A 1 93 ? -10.384 -12.362 20.814 1.00 93.69 93 GLY A O 1
ATOM 719 N N . ARG A 1 94 ? -9.718 -11.226 19.001 1.00 94.25 94 ARG A N 1
ATOM 720 C CA . ARG A 1 94 ? -8.336 -11.008 19.454 1.00 94.25 94 ARG A CA 1
ATOM 721 C C . ARG A 1 94 ? -8.059 -9.520 19.608 1.00 94.25 94 ARG A C 1
ATOM 723 O O . ARG A 1 94 ? -8.220 -8.755 18.660 1.00 94.25 94 ARG A O 1
ATOM 730 N N . THR A 1 95 ? -7.573 -9.123 20.779 1.00 93.62 95 THR A N 1
ATOM 731 C CA . THR A 1 95 ? -7.099 -7.755 21.038 1.00 93.62 95 THR A CA 1
ATOM 732 C C . THR A 1 95 ? -5.891 -7.420 20.162 1.00 93.62 95 THR A C 1
ATOM 734 O O . THR A 1 95 ? -5.104 -8.307 19.807 1.00 93.62 95 THR A O 1
ATOM 737 N N . ALA A 1 96 ? -5.658 -6.133 19.891 1.00 91.75 96 ALA A N 1
ATOM 738 C CA . ALA A 1 96 ? -4.460 -5.686 19.176 1.00 91.75 96 ALA A CA 1
ATOM 739 C C . ALA A 1 96 ? -3.165 -6.239 19.790 1.00 91.75 96 ALA A C 1
ATOM 741 O O . ALA A 1 96 ? -2.262 -6.661 19.072 1.00 91.75 96 ALA A O 1
ATOM 742 N N . ARG A 1 97 ? -3.087 -6.299 21.128 1.00 91.25 97 ARG A N 1
ATOM 743 C CA . ARG A 1 97 ? -1.926 -6.839 21.849 1.00 91.25 97 ARG A CA 1
ATOM 744 C C . ARG A 1 97 ? -1.691 -8.318 21.536 1.00 91.25 97 ARG A C 1
ATOM 746 O O . ARG A 1 97 ? -0.545 -8.723 21.351 1.00 91.25 97 ARG A O 1
ATOM 753 N N . GLN A 1 98 ? -2.752 -9.125 21.482 1.00 93.06 98 GLN A N 1
ATOM 754 C CA . GLN A 1 98 ? -2.654 -10.548 21.137 1.00 93.06 98 GLN A CA 1
ATOM 755 C C . GLN A 1 98 ? -2.247 -10.751 19.676 1.00 93.06 98 GLN A C 1
ATOM 757 O O . GLN A 1 98 ? -1.439 -11.636 19.399 1.00 93.06 98 GLN A O 1
ATOM 762 N N . ILE A 1 99 ? -2.783 -9.936 18.763 1.00 92.06 99 ILE A N 1
ATOM 763 C CA . ILE A 1 99 ? -2.440 -9.974 17.335 1.00 92.06 99 ILE A CA 1
ATOM 764 C C . ILE A 1 99 ? -0.966 -9.615 17.148 1.00 92.06 99 ILE A C 1
ATOM 766 O O . ILE A 1 99 ? -0.201 -10.412 16.619 1.00 92.06 99 ILE A O 1
ATOM 770 N N . LEU A 1 100 ? -0.532 -8.465 17.668 1.00 90.62 100 LEU A N 1
ATOM 771 C CA . LEU A 1 100 ? 0.844 -7.989 17.515 1.00 90.62 100 LEU A CA 1
ATOM 772 C C . LEU A 1 100 ? 1.868 -8.951 18.122 1.00 90.62 100 LEU A C 1
ATOM 774 O O . LEU A 1 100 ? 2.920 -9.182 17.527 1.00 90.62 100 LEU A O 1
ATOM 778 N N . ARG A 1 101 ? 1.555 -9.564 19.270 1.00 91.56 101 ARG A N 1
ATOM 779 C CA . ARG A 1 101 ? 2.448 -10.541 19.901 1.00 91.56 101 ARG A CA 1
ATOM 780 C C . ARG A 1 101 ? 2.577 -11.822 19.081 1.00 91.56 101 ARG A C 1
ATOM 782 O O . ARG A 1 101 ? 3.691 -12.302 18.911 1.00 91.56 101 ARG A O 1
ATOM 789 N N . ALA A 1 102 ? 1.463 -12.404 18.652 1.00 91.81 102 ALA A N 1
ATOM 790 C CA . ALA A 1 102 ? 1.470 -13.724 18.024 1.00 91.81 102 ALA A CA 1
ATOM 791 C C . ALA A 1 102 ? 1.810 -13.671 16.529 1.00 91.81 102 ALA A C 1
ATOM 793 O O . ALA A 1 102 ? 2.506 -14.554 16.042 1.00 91.81 102 ALA A O 1
ATOM 794 N N . ASP A 1 103 ? 1.365 -12.628 15.826 1.00 90.00 103 ASP A N 1
ATOM 795 C CA . ASP A 1 103 ? 1.418 -12.572 14.363 1.00 90.00 103 ASP A CA 1
ATOM 796 C C . ASP A 1 103 ? 2.570 -11.674 13.879 1.00 90.00 103 ASP A C 1
ATOM 798 O O . ASP A 1 103 ? 3.083 -11.859 12.778 1.00 90.00 103 ASP A O 1
ATOM 802 N N . CYS A 1 104 ? 3.003 -10.712 14.704 1.00 86.25 104 CYS A N 1
ATOM 803 C CA . CYS A 1 104 ? 4.074 -9.770 14.358 1.00 86.25 104 CYS A CA 1
ATOM 804 C C . CYS A 1 104 ? 5.318 -9.891 15.252 1.00 86.25 104 CYS A C 1
ATOM 806 O O . CYS A 1 104 ? 6.309 -9.215 14.994 1.00 86.25 104 CYS A O 1
ATOM 808 N N . ASN A 1 105 ? 5.283 -10.718 16.305 1.00 90.00 105 ASN A N 1
ATOM 809 C CA . ASN A 1 105 ? 6.329 -10.806 17.333 1.00 90.00 105 ASN A CA 1
ATOM 810 C C . ASN A 1 105 ? 6.683 -9.444 17.981 1.00 90.00 105 ASN A C 1
ATOM 812 O O . ASN A 1 105 ? 7.815 -9.206 18.403 1.00 90.00 105 ASN A O 1
ATOM 816 N N . ILE A 1 106 ? 5.705 -8.539 18.080 1.00 88.12 106 ILE A N 1
ATOM 817 C CA . ILE A 1 106 ? 5.855 -7.213 18.688 1.00 88.12 106 ILE A CA 1
ATOM 818 C C . ILE A 1 106 ? 5.272 -7.245 20.101 1.00 88.12 106 ILE A C 1
ATOM 820 O O . ILE A 1 106 ? 4.114 -7.611 20.315 1.00 88.12 106 ILE A O 1
ATOM 824 N N . ARG A 1 107 ? 6.069 -6.828 21.090 1.00 82.75 107 ARG A N 1
ATOM 825 C CA . ARG A 1 107 ? 5.610 -6.667 22.474 1.00 82.75 107 ARG A CA 1
ATOM 826 C C . ARG A 1 107 ? 5.260 -5.209 22.729 1.00 82.75 107 ARG A C 1
ATOM 828 O O . ARG A 1 107 ? 6.140 -4.358 22.735 1.00 82.75 107 ARG A O 1
ATOM 835 N N . ILE A 1 108 ? 3.986 -4.943 22.996 1.00 75.62 108 ILE A N 1
ATOM 836 C CA . ILE A 1 108 ? 3.556 -3.655 23.544 1.00 75.62 108 ILE A CA 1
ATOM 837 C C . ILE A 1 108 ? 3.746 -3.697 25.064 1.00 75.62 108 ILE A C 1
ATOM 839 O O . ILE A 1 108 ? 3.150 -4.548 25.741 1.00 75.62 108 ILE A O 1
ATOM 843 N N . ALA A 1 109 ? 4.597 -2.805 25.575 1.00 72.19 109 ALA A N 1
ATOM 844 C CA . ALA A 1 109 ? 4.638 -2.458 26.990 1.00 72.19 109 ALA A CA 1
ATOM 845 C C . ALA A 1 109 ? 3.396 -1.615 27.311 1.00 72.19 109 ALA A C 1
ATOM 847 O O . ALA A 1 109 ? 3.064 -0.705 26.552 1.00 72.19 109 ALA A O 1
ATOM 848 N N . GLY A 1 110 ? 2.685 -1.995 28.369 1.00 58.12 110 GLY A N 1
ATOM 849 C CA . GLY A 1 110 ? 1.623 -1.185 28.961 1.00 58.12 110 GLY A CA 1
ATOM 850 C C . GLY A 1 110 ? 2.198 -0.419 30.132 1.00 58.12 110 GLY A C 1
ATOM 851 O O . GLY A 1 110 ? 3.007 -1.050 30.851 1.00 58.12 110 GLY A O 1
#

pLDDT: mean 84.97, std 7.42, range [58.12, 94.25]

Radius of gyration: 16.98 Å; chains: 1; bounding box: 33×30×49 Å